Protein AF-A0A257SXD0-F1 (afdb_monomer_lite)

Sequence (62 aa):
ETVGVAKTHAYDNRPLAPITPMLIPPGYFYVQGTSPDSFDSRYAASGLVRTDQVIGRALPLF

Foldseek 3Di:
DDPDDADQAAPVRDGFAFADDDDADPQWDFDDDPDNRDPGCRGNVRNTDGNVPDPDDDDDDD

pLDDT: mean 94.15, std 7.79, range [52.28, 98.5]

Secondary structure (DSSP, 8-state):
----PPPSB-TT--B-PBPPP-PPPTTEE----SSTT--STTBTTT-PEEGGG----PPPP-

Organism: NCBI:txid160808

InterPro domains:
  IPR019533 Peptidase S26 [PF10502] (12-59)
  IPR036286 LexA/Signal peptidase-like superfamily [SSF51306] (10-62)

Radius of gyration: 13.1 Å; chains: 1; bounding box: 30×29×36 Å

Structure (mmCIF, N/CA/C/O backbone):
data_AF-A0A257SXD0-F1
#
_entry.id   AF-A0A257SXD0-F1
#
loop_
_atom_site.group_PDB
_atom_site.id
_atom_site.type_symbol
_atom_site.label_atom_id
_atom_site.label_alt_id
_atom_site.label_comp_id
_atom_site.label_asym_id
_atom_site.label_entity_id
_atom_site.label_seq_id
_atom_site.pdbx_PDB_ins_code
_atom_site.Cartn_x
_atom_site.Cartn_y
_atom_site.Cartn_z
_atom_site.occupancy
_atom_site.B_iso_or_equiv
_atom_site.auth_seq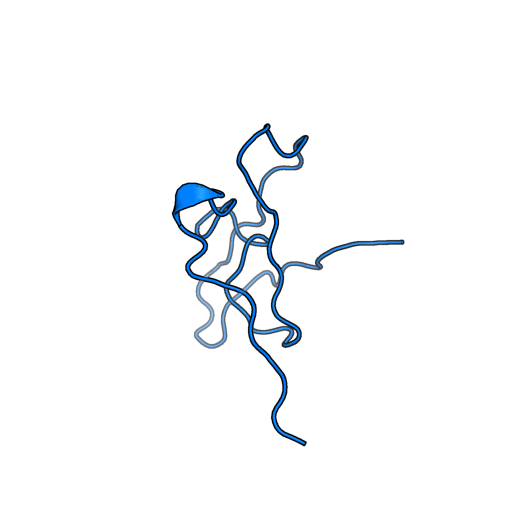_id
_atom_site.auth_comp_id
_atom_site.auth_asym_id
_atom_site.auth_atom_id
_atom_site.pdbx_PDB_model_num
ATOM 1 N N . GLU A 1 1 ? 7.425 14.377 0.387 1.00 52.28 1 GLU A N 1
ATOM 2 C CA . GLU A 1 1 ? 7.668 13.084 1.055 1.00 52.28 1 GLU A CA 1
ATOM 3 C C . GLU A 1 1 ? 7.335 11.968 0.072 1.00 52.28 1 GLU A C 1
ATOM 5 O O . GLU A 1 1 ? 6.378 12.127 -0.679 1.00 52.28 1 GLU A O 1
ATOM 10 N N . THR A 1 2 ? 8.147 10.912 -0.008 1.00 66.62 2 THR A N 1
ATOM 11 C CA . THR A 1 2 ? 7.902 9.783 -0.922 1.00 66.62 2 THR A CA 1
ATOM 12 C C . THR A 1 2 ? 6.921 8.817 -0.268 1.00 66.62 2 THR A C 1
ATOM 14 O O . THR A 1 2 ? 7.201 8.309 0.813 1.00 66.62 2 THR A O 1
ATOM 17 N N . VAL A 1 3 ? 5.788 8.547 -0.915 1.00 71.75 3 VAL A N 1
ATOM 18 C CA . VAL A 1 3 ? 4.789 7.580 -0.433 1.00 71.75 3 VAL A CA 1
ATOM 19 C C . VAL A 1 3 ? 5.014 6.238 -1.132 1.00 71.75 3 VAL A C 1
ATOM 21 O O . VAL A 1 3 ? 5.193 6.210 -2.346 1.00 71.75 3 VAL A O 1
ATOM 24 N N . GLY A 1 4 ? 5.009 5.142 -0.365 1.00 77.00 4 GLY A N 1
ATOM 25 C CA . GLY A 1 4 ? 4.941 3.770 -0.877 1.00 77.00 4 GLY A CA 1
ATOM 26 C C . GLY A 1 4 ? 6.077 3.333 -1.804 1.00 77.00 4 GLY A C 1
ATOM 27 O O . GLY A 1 4 ? 5.897 3.233 -3.014 1.00 77.00 4 GLY A O 1
ATOM 28 N N . VAL A 1 5 ? 7.237 2.966 -1.245 1.00 90.75 5 VAL A N 1
ATOM 29 C CA . VAL A 1 5 ? 8.310 2.317 -2.022 1.00 90.75 5 VAL A CA 1
ATOM 30 C C . VAL A 1 5 ? 7.931 0.860 -2.307 1.00 90.75 5 VAL A C 1
ATOM 32 O O . VAL A 1 5 ? 7.776 0.050 -1.386 1.00 90.75 5 VAL A O 1
ATOM 35 N N . ALA A 1 6 ? 7.768 0.529 -3.589 1.00 94.94 6 ALA A N 1
ATOM 36 C CA . ALA A 1 6 ? 7.518 -0.831 -4.056 1.00 94.94 6 ALA A CA 1
ATOM 37 C C . ALA A 1 6 ? 8.825 -1.635 -4.110 1.00 94.94 6 ALA A C 1
ATOM 39 O O . ALA A 1 6 ? 9.832 -1.168 -4.647 1.00 94.94 6 ALA A O 1
ATOM 40 N N . LYS A 1 7 ? 8.808 -2.865 -3.587 1.00 95.69 7 LYS A N 1
ATOM 41 C CA . LYS A 1 7 ? 9.913 -3.806 -3.794 1.00 95.69 7 LYS A CA 1
ATOM 42 C C . LYS A 1 7 ? 9.903 -4.298 -5.240 1.00 95.69 7 LYS A C 1
ATOM 44 O O . LYS A 1 7 ? 8.848 -4.435 -5.844 1.00 95.69 7 LYS A O 1
ATOM 49 N N . THR A 1 8 ? 11.068 -4.641 -5.778 1.00 97.38 8 THR A N 1
ATOM 50 C CA . THR A 1 8 ? 11.159 -5.210 -7.133 1.00 97.38 8 THR A CA 1
ATOM 51 C C . THR A 1 8 ? 10.802 -6.697 -7.174 1.00 97.38 8 THR A C 1
ATOM 53 O O . THR A 1 8 ? 10.389 -7.194 -8.219 1.00 97.38 8 THR A O 1
ATOM 56 N N . HIS A 1 9 ? 10.939 -7.404 -6.044 1.00 97.62 9 HIS A N 1
ATOM 57 C CA . HIS A 1 9 ? 10.706 -8.845 -5.937 1.00 97.62 9 HIS A CA 1
ATOM 58 C C .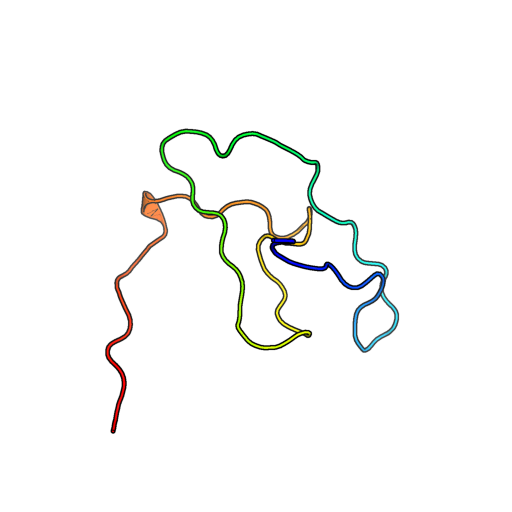 HIS A 1 9 ? 10.029 -9.226 -4.614 1.00 97.62 9 HIS A C 1
ATOM 60 O O . HIS A 1 9 ? 10.252 -8.603 -3.566 1.00 97.62 9 HIS A O 1
ATOM 66 N N . ALA A 1 10 ? 9.216 -10.278 -4.674 1.00 95.31 10 ALA A N 1
ATOM 67 C CA . ALA A 1 10 ? 8.669 -10.971 -3.515 1.00 95.31 10 ALA A CA 1
ATOM 68 C C . ALA A 1 10 ? 9.743 -11.827 -2.816 1.00 95.31 10 ALA A C 1
ATOM 70 O O . ALA A 1 10 ? 10.851 -11.995 -3.321 1.00 95.31 10 ALA A O 1
ATOM 71 N N . TYR A 1 11 ? 9.404 -12.386 -1.652 1.00 93.19 11 TYR A N 1
ATOM 72 C CA . TYR A 1 11 ? 10.305 -13.259 -0.886 1.00 93.19 11 TYR A CA 1
ATOM 73 C C . TYR A 1 11 ? 10.797 -14.479 -1.689 1.00 93.19 11 TYR A C 1
ATOM 75 O O . TYR A 1 11 ? 11.945 -14.889 -1.568 1.00 93.19 11 TYR A O 1
ATOM 83 N N . ASP A 1 12 ? 9.949 -15.022 -2.557 1.00 95.69 12 ASP A N 1
ATOM 84 C CA . ASP A 1 12 ? 10.242 -16.158 -3.441 1.00 95.69 12 ASP A CA 1
ATOM 85 C C . ASP A 1 12 ? 10.830 -15.745 -4.803 1.00 95.69 12 ASP A C 1
ATOM 87 O O . ASP A 1 12 ? 10.760 -16.501 -5.771 1.00 95.69 12 ASP A O 1
ATOM 91 N N . ASN A 1 13 ? 11.409 -14.543 -4.891 1.00 96.50 13 ASN A N 1
ATOM 92 C CA . ASN A 1 13 ? 12.000 -13.961 -6.099 1.00 96.50 13 ASN A CA 1
ATOM 93 C C . ASN A 1 13 ? 11.036 -13.769 -7.281 1.00 96.50 13 ASN A C 1
ATOM 95 O O . ASN A 1 13 ? 11.488 -13.447 -8.382 1.00 96.50 13 ASN A O 1
ATOM 99 N N . ARG A 1 14 ? 9.713 -13.892 -7.100 1.00 97.19 14 ARG A N 1
ATOM 100 C CA . ARG A 1 14 ? 8.781 -13.476 -8.156 1.00 97.19 14 ARG A CA 1
ATOM 101 C C . ARG A 1 14 ? 8.869 -11.958 -8.371 1.00 97.19 14 ARG A C 1
ATOM 103 O O . ARG A 1 14 ? 8.860 -11.218 -7.382 1.00 97.19 14 ARG A O 1
ATOM 110 N N . PRO A 1 15 ? 8.939 -11.478 -9.627 1.00 97.88 15 PRO A N 1
ATOM 111 C CA . PRO A 1 15 ? 8.987 -10.050 -9.912 1.00 97.88 15 PRO A CA 1
ATOM 112 C C . PRO A 1 15 ? 7.671 -9.373 -9.520 1.00 97.88 15 PRO A C 1
ATOM 114 O O . PRO A 1 15 ? 6.589 -9.937 -9.694 1.00 97.88 15 PRO A O 1
ATOM 117 N N . LEU A 1 16 ? 7.767 -8.145 -9.016 1.00 97.94 16 LEU A N 1
ATOM 118 C CA . LEU A 1 16 ? 6.627 -7.322 -8.631 1.00 97.94 16 LEU A CA 1
ATOM 119 C C . LEU A 1 16 ? 6.626 -6.031 -9.449 1.00 97.94 16 LEU A C 1
ATOM 121 O O . LEU A 1 16 ? 7.517 -5.194 -9.322 1.00 97.94 16 LEU A O 1
ATOM 125 N N . ALA A 1 17 ? 5.609 -5.866 -10.293 1.00 98.12 17 ALA A N 1
ATOM 126 C CA . ALA A 1 17 ? 5.428 -4.639 -11.055 1.00 98.12 17 ALA A CA 1
ATOM 127 C C . ALA A 1 17 ? 4.838 -3.540 -10.150 1.00 98.12 17 ALA A C 1
ATOM 129 O O . ALA A 1 17 ? 3.786 -3.771 -9.538 1.00 98.12 17 ALA A O 1
ATOM 130 N N . PRO A 1 18 ? 5.462 -2.351 -10.059 1.00 97.12 18 PRO A N 1
ATOM 131 C CA . PRO A 1 18 ? 4.865 -1.224 -9.355 1.00 97.12 18 PRO A CA 1
ATOM 132 C C . PRO A 1 18 ? 3.599 -0.756 -10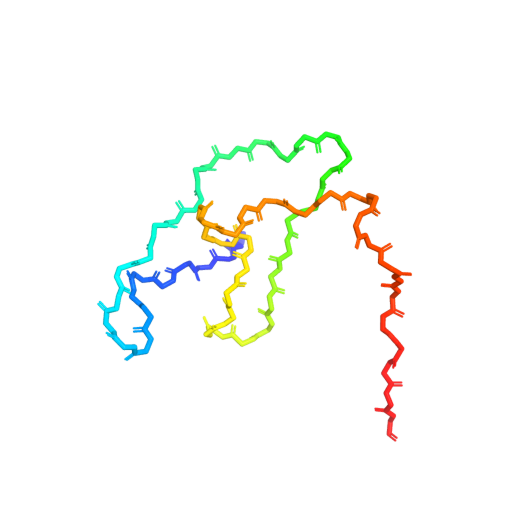.077 1.00 97.12 18 PRO A C 1
ATOM 134 O O . PRO A 1 18 ? 3.477 -0.891 -11.297 1.00 97.12 18 PRO A O 1
ATOM 137 N N . ILE A 1 19 ? 2.652 -0.194 -9.329 1.00 96.88 19 ILE A N 1
ATOM 138 C CA . ILE A 1 19 ? 1.485 0.461 -9.919 1.00 96.88 19 ILE A CA 1
ATOM 139 C C . ILE A 1 19 ? 1.926 1.669 -10.760 1.00 96.88 19 ILE A C 1
ATOM 141 O O . ILE A 1 19 ? 2.858 2.392 -10.402 1.00 96.88 19 ILE A O 1
ATOM 145 N N . THR A 1 20 ? 1.254 1.903 -11.887 1.00 95.50 20 THR A N 1
ATOM 146 C CA . THR A 1 20 ? 1.492 3.098 -12.703 1.00 95.50 20 THR A CA 1
ATOM 147 C C . THR A 1 20 ? 1.125 4.361 -11.914 1.00 95.50 20 THR A C 1
ATOM 149 O O . THR A 1 20 ? 0.055 4.392 -11.301 1.00 95.50 20 THR A O 1
ATOM 152 N N . PRO A 1 21 ? 1.952 5.423 -11.943 1.00 93.75 21 PRO A N 1
ATOM 153 C CA . PRO A 1 21 ? 1.588 6.706 -11.352 1.00 93.75 21 PRO A CA 1
ATOM 154 C C . PRO A 1 21 ? 0.270 7.232 -11.928 1.00 93.75 21 PRO A C 1
ATOM 156 O O . PRO A 1 21 ? 0.112 7.332 -13.144 1.00 93.75 21 PRO A O 1
ATOM 159 N N . MET A 1 22 ? -0.676 7.568 -11.053 1.00 93.50 22 MET A N 1
ATOM 160 C CA . MET A 1 22 ? -1.991 8.072 -11.444 1.00 93.50 22 MET A CA 1
ATOM 161 C C . MET A 1 22 ? -2.600 8.950 -10.352 1.00 93.50 22 MET A C 1
ATOM 163 O O . MET A 1 22 ? -2.227 8.859 -9.182 1.00 93.50 22 MET A O 1
ATOM 167 N N . LEU A 1 23 ? -3.584 9.764 -10.735 1.00 96.25 23 LEU A N 1
ATOM 168 C CA . LEU A 1 23 ? -4.532 10.318 -9.774 1.00 96.25 23 LEU A CA 1
ATOM 169 C C . LEU A 1 23 ? -5.464 9.196 -9.316 1.00 96.25 23 LEU A C 1
ATOM 171 O O . LEU A 1 23 ? -5.995 8.463 -10.149 1.00 96.25 23 LEU A O 1
ATOM 175 N N . ILE A 1 24 ? -5.667 9.069 -8.005 1.00 96.56 24 ILE A N 1
ATOM 176 C CA . ILE A 1 24 ? -6.619 8.106 -7.442 1.00 96.56 24 ILE A CA 1
ATOM 177 C C . ILE A 1 24 ? -8.029 8.534 -7.883 1.00 96.56 24 ILE A C 1
ATOM 179 O O . ILE A 1 24 ? -8.444 9.646 -7.541 1.00 96.56 24 ILE A O 1
ATOM 183 N N . PRO A 1 25 ? -8.770 7.705 -8.642 1.00 97.56 25 PRO A N 1
ATOM 184 C CA . PRO A 1 25 ? -10.116 8.060 -9.069 1.00 97.56 25 PRO A CA 1
ATOM 185 C C . PRO A 1 25 ? -11.082 8.152 -7.876 1.00 97.56 25 PRO A C 1
ATOM 187 O O . PRO A 1 25 ? -10.867 7.497 -6.851 1.00 97.56 25 PRO A O 1
ATOM 190 N N . PRO A 1 26 ? -12.190 8.903 -7.998 1.00 98.31 26 PRO A N 1
ATOM 191 C CA . PRO A 1 26 ? -13.254 8.878 -7.000 1.00 98.31 26 PRO A CA 1
ATOM 192 C C . PRO A 1 26 ? -13.749 7.449 -6.741 1.00 98.31 26 PRO A C 1
ATOM 194 O O . PRO A 1 26 ? -13.901 6.665 -7.676 1.00 98.31 26 PRO A O 1
ATOM 197 N N . GLY A 1 27 ? -14.020 7.113 -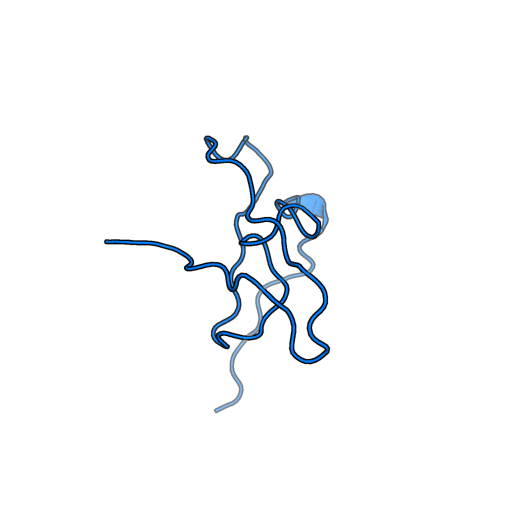5.478 1.00 98.25 27 GLY A N 1
ATOM 198 C CA . GLY A 1 27 ? -14.479 5.770 -5.098 1.00 98.25 27 GLY A CA 1
ATOM 199 C C . GLY A 1 27 ? -13.364 4.733 -4.932 1.00 98.25 27 GLY A C 1
ATOM 200 O O . GLY A 1 27 ? -13.657 3.547 -4.784 1.00 98.25 27 GLY A O 1
ATOM 201 N N . TYR A 1 28 ? -12.098 5.158 -4.928 1.00 98.50 28 TYR A N 1
ATOM 202 C CA . TYR A 1 28 ? -10.949 4.286 -4.711 1.00 98.50 28 TYR A CA 1
ATOM 203 C C . TYR A 1 28 ? -10.048 4.784 -3.581 1.00 98.50 28 TYR A C 1
ATOM 205 O O . TYR A 1 28 ? -9.931 5.981 -3.322 1.00 98.50 28 TYR A O 1
ATOM 213 N N . PHE A 1 29 ? -9.361 3.842 -2.945 1.00 97.38 29 PHE A N 1
ATOM 214 C CA . PHE A 1 29 ? -8.297 4.077 -1.986 1.00 97.38 29 PHE A CA 1
ATOM 215 C C . PHE A 1 29 ? -6.986 3.491 -2.497 1.00 97.38 29 PHE A C 1
ATOM 217 O O . PHE A 1 29 ? -6.939 2.371 -3.010 1.00 97.38 29 PHE A O 1
ATOM 224 N N . TYR A 1 30 ? -5.906 4.237 -2.283 1.00 96.50 30 TYR A N 1
ATOM 225 C CA . TYR A 1 30 ? -4.569 3.666 -2.234 1.00 96.50 30 TYR A CA 1
ATOM 226 C C . TYR A 1 30 ? -4.322 3.178 -0.809 1.00 96.50 30 TYR A C 1
ATOM 228 O O . TYR A 1 30 ? -4.383 3.973 0.131 1.00 96.50 30 TYR A O 1
ATOM 236 N N . VAL A 1 31 ? -4.068 1.882 -0.639 1.00 95.75 31 VAL A N 1
ATOM 237 C CA . VAL A 1 31 ? -3.806 1.286 0.674 1.00 95.75 31 VAL A CA 1
ATOM 238 C C . VAL A 1 31 ? -2.388 0.743 0.727 1.00 95.75 31 VAL A C 1
ATOM 240 O O . VAL A 1 31 ? -1.911 0.115 -0.216 1.00 95.75 31 VAL A O 1
ATOM 243 N N . GLN A 1 32 ? -1.714 0.980 1.846 1.00 95.62 32 GLN A N 1
ATOM 244 C CA . GLN A 1 32 ? -0.367 0.492 2.095 1.00 95.62 32 GLN A CA 1
ATOM 245 C C . GLN A 1 32 ? -0.313 -0.124 3.491 1.00 95.62 32 GLN A C 1
ATOM 247 O O . GLN A 1 32 ? -0.712 0.506 4.471 1.00 95.62 32 GLN A O 1
ATOM 252 N N . GLY A 1 33 ? 0.190 -1.353 3.580 1.00 94.50 33 GLY A N 1
ATOM 253 C CA . GLY A 1 33 ? 0.494 -1.983 4.858 1.00 94.50 33 GLY A CA 1
ATOM 254 C C . GLY A 1 33 ? 1.770 -1.406 5.474 1.00 94.50 33 GLY A C 1
ATOM 255 O O . GLY A 1 33 ? 2.662 -0.922 4.779 1.00 94.50 33 GLY A O 1
ATOM 256 N N . THR A 1 34 ? 1.889 -1.476 6.798 1.00 92.19 34 THR A N 1
ATOM 257 C CA . THR A 1 34 ? 3.065 -0.960 7.520 1.00 92.19 34 THR A CA 1
ATOM 258 C C . THR A 1 34 ? 4.319 -1.810 7.306 1.00 92.19 34 THR A C 1
ATOM 260 O O . THR A 1 34 ? 5.431 -1.298 7.417 1.00 92.19 34 THR A O 1
ATOM 263 N N . SER A 1 35 ? 4.164 -3.095 6.970 1.00 93.06 35 SER A N 1
ATOM 264 C CA . SER A 1 35 ? 5.294 -3.963 6.637 1.00 93.06 35 SER A CA 1
ATOM 265 C C . SER A 1 35 ? 5.826 -3.668 5.225 1.00 93.06 35 SER A C 1
ATOM 267 O O . SER A 1 35 ? 5.027 -3.591 4.277 1.00 93.06 35 SER A O 1
ATOM 269 N N . PRO A 1 36 ? 7.158 -3.604 5.032 1.00 90.69 36 PRO A N 1
ATOM 270 C CA . PRO A 1 36 ? 7.771 -3.523 3.707 1.00 90.69 36 PRO A CA 1
ATOM 271 C C . PRO A 1 36 ? 7.323 -4.639 2.753 1.00 90.69 36 PRO A C 1
ATOM 273 O O . PRO A 1 36 ? 7.231 -4.395 1.550 1.00 90.69 36 PRO A O 1
ATOM 276 N N . ASP A 1 37 ? 6.988 -5.817 3.291 1.00 93.75 37 ASP A N 1
ATOM 277 C CA . ASP A 1 37 ? 6.593 -7.016 2.541 1.00 93.75 37 ASP A CA 1
ATOM 278 C C . ASP A 1 37 ? 5.095 -7.094 2.212 1.00 93.75 37 ASP A C 1
ATOM 280 O O . ASP A 1 37 ? 4.659 -8.041 1.560 1.00 93.75 37 ASP A O 1
ATOM 284 N N . SER A 1 38 ? 4.293 -6.117 2.644 1.00 95.38 38 SER A N 1
ATOM 285 C CA . SER A 1 38 ? 2.848 -6.110 2.379 1.00 95.38 38 SER A CA 1
ATOM 286 C C . SER A 1 38 ? 2.565 -6.081 0.874 1.00 95.38 38 SER A C 1
ATOM 288 O O . SER A 1 38 ? 3.094 -5.224 0.173 1.00 95.38 38 SER A O 1
ATOM 290 N N . PHE A 1 39 ? 1.712 -6.981 0.375 1.00 96.38 39 PHE A N 1
ATOM 291 C CA . PHE A 1 39 ? 1.239 -6.969 -1.012 1.00 96.38 39 PHE A CA 1
ATOM 292 C C . PHE A 1 39 ? -0.019 -6.098 -1.130 1.00 96.38 39 PHE A C 1
ATOM 294 O O . PHE A 1 39 ? -1.132 -6.543 -0.865 1.00 96.38 39 PHE A O 1
ATOM 301 N N . ASP A 1 40 ? 0.179 -4.829 -1.475 1.00 97.31 40 ASP A N 1
ATOM 302 C CA . ASP A 1 40 ? -0.825 -3.764 -1.391 1.00 97.31 40 ASP A CA 1
ATOM 303 C C . ASP A 1 40 ? -0.793 -2.847 -2.633 1.00 97.31 40 ASP A C 1
ATOM 305 O O . ASP A 1 40 ? -0.187 -3.207 -3.647 1.00 97.31 40 ASP A O 1
ATOM 309 N N . SER A 1 41 ? -1.437 -1.672 -2.582 1.00 97.50 41 SER A N 1
ATOM 310 C CA . SER A 1 41 ? -1.609 -0.780 -3.741 1.00 97.50 41 SER A CA 1
ATOM 311 C C . SER A 1 41 ? -0.308 -0.264 -4.353 1.00 97.50 41 SER A C 1
ATOM 313 O O . SER A 1 41 ? -0.341 0.311 -5.440 1.00 97.50 41 SER A O 1
ATOM 315 N N . ARG A 1 42 ? 0.850 -0.497 -3.720 1.00 97.25 42 ARG A N 1
ATOM 316 C CA . ARG A 1 42 ? 2.159 -0.295 -4.355 1.00 97.25 42 ARG A CA 1
ATOM 317 C C . ARG A 1 42 ? 2.327 -1.108 -5.638 1.00 97.25 42 ARG A C 1
ATOM 319 O O . ARG A 1 42 ? 3.069 -0.676 -6.519 1.00 97.25 42 ARG A O 1
ATOM 326 N N . TYR A 1 43 ? 1.664 -2.257 -5.759 1.00 97.69 43 TYR A N 1
ATOM 327 C CA . TYR A 1 43 ? 1.845 -3.188 -6.872 1.00 97.69 43 TYR A CA 1
ATOM 328 C C . TYR A 1 43 ? 0.664 -3.173 -7.841 1.00 97.69 43 TYR A C 1
ATOM 330 O O . TYR A 1 43 ? -0.495 -3.218 -7.428 1.00 97.69 43 TYR A O 1
ATOM 338 N N . ALA A 1 4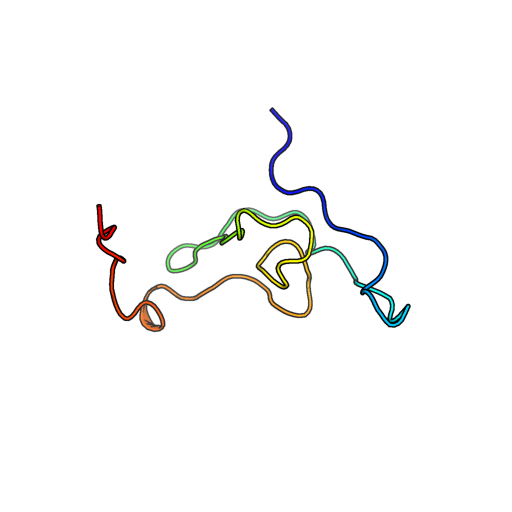4 ? 0.959 -3.208 -9.143 1.00 97.25 44 ALA A N 1
ATOM 339 C CA . ALA A 1 44 ? -0.049 -3.203 -10.206 1.00 97.25 44 ALA A CA 1
ATOM 340 C C . ALA A 1 44 ? -1.037 -4.378 -10.098 1.00 97.25 44 ALA A C 1
ATOM 342 O O . ALA A 1 44 ? -2.217 -4.223 -10.390 1.00 97.25 44 ALA A O 1
ATOM 343 N N . ALA A 1 45 ? -0.559 -5.540 -9.643 1.00 97.19 45 ALA A N 1
ATOM 344 C CA . ALA A 1 45 ? -1.377 -6.739 -9.475 1.00 97.19 45 ALA A CA 1
ATOM 345 C C . ALA A 1 45 ? -2.372 -6.658 -8.298 1.00 97.19 45 ALA A C 1
ATOM 347 O O . ALA A 1 45 ? -3.338 -7.414 -8.283 1.00 97.19 45 ALA A O 1
ATOM 348 N N . SER A 1 46 ? -2.146 -5.764 -7.328 1.00 96.69 46 SER A N 1
ATOM 349 C CA . SER A 1 46 ? -3.087 -5.496 -6.229 1.00 96.69 46 SER A CA 1
ATOM 350 C C . SER A 1 46 ? -4.013 -4.329 -6.582 1.00 96.69 46 SER A C 1
ATOM 352 O O . SER A 1 46 ? -5.233 -4.435 -6.473 1.00 96.69 46 SER A O 1
ATOM 354 N N . GLY A 1 47 ? -3.436 -3.240 -7.100 1.00 97.12 47 GLY A N 1
ATOM 355 C CA . GLY A 1 47 ? -4.183 -2.076 -7.561 1.00 97.12 47 GLY A CA 1
ATOM 356 C C . GLY A 1 47 ? -4.813 -1.259 -6.430 1.00 97.12 47 GLY A C 1
ATOM 357 O O . GLY A 1 47 ? -4.428 -1.342 -5.263 1.00 97.12 47 GLY A O 1
ATOM 358 N N . LEU A 1 48 ? -5.771 -0.411 -6.797 1.00 97.75 48 LEU A N 1
ATOM 359 C CA . LEU A 1 48 ? -6.526 0.409 -5.852 1.00 97.75 48 LEU A CA 1
ATOM 360 C C . LEU A 1 48 ? -7.723 -0.371 -5.294 1.00 97.75 48 LEU A C 1
ATOM 362 O O . LEU A 1 48 ? -8.362 -1.142 -6.010 1.00 97.75 48 LEU A O 1
ATOM 366 N N . VAL A 1 49 ? -8.070 -0.117 -4.035 1.00 98.06 49 VAL A N 1
ATOM 367 C CA . VAL A 1 49 ? -9.227 -0.736 -3.370 1.00 98.06 49 VAL A CA 1
ATOM 368 C C . VAL A 1 49 ? -10.464 0.116 -3.611 1.00 98.06 49 VAL A C 1
ATOM 370 O O . VAL A 1 49 ? -10.419 1.325 -3.400 1.00 98.06 49 VAL A O 1
ATOM 373 N N . ARG A 1 50 ? -11.585 -0.483 -4.019 1.00 98.19 50 ARG A N 1
ATOM 374 C CA . ARG A 1 50 ? -12.845 0.260 -4.143 1.00 98.19 50 ARG A CA 1
ATOM 375 C C . ARG A 1 50 ? -13.446 0.549 -2.773 1.00 98.19 50 ARG A C 1
ATOM 377 O O . ARG A 1 50 ? -13.385 -0.284 -1.871 1.00 98.19 50 ARG A O 1
ATOM 384 N N . THR A 1 51 ? -14.094 1.700 -2.627 1.00 97.62 51 THR A N 1
ATOM 385 C CA . THR A 1 51 ? -14.758 2.085 -1.372 1.00 97.62 51 THR A CA 1
ATOM 386 C C . THR A 1 51 ? -15.841 1.091 -0.949 1.00 97.62 51 THR A C 1
ATOM 388 O O . THR A 1 51 ? -16.045 0.900 0.243 1.00 97.62 51 THR A O 1
ATOM 391 N N . ASP A 1 52 ? -16.502 0.426 -1.903 1.00 97.88 52 ASP A N 1
ATOM 392 C CA . ASP A 1 52 ? -17.533 -0.592 -1.645 1.00 97.88 52 ASP A CA 1
ATOM 393 C C . ASP A 1 52 ? -16.977 -1.929 -1.115 1.00 97.88 52 ASP A C 1
ATOM 395 O O . ASP A 1 52 ? -17.734 -2.751 -0.605 1.00 97.88 52 ASP A O 1
ATOM 399 N N . GLN A 1 53 ? -15.660 -2.142 -1.193 1.00 97.38 53 GLN A N 1
ATOM 400 C CA . GLN A 1 53 ? -14.979 -3.319 -0.645 1.00 97.38 53 GLN A CA 1
ATOM 401 C C . GLN A 1 53 ? -14.499 -3.104 0.797 1.00 97.38 53 GLN A C 1
ATOM 403 O O . GLN A 1 53 ? -13.996 -4.035 1.427 1.00 97.38 53 GLN A O 1
ATOM 408 N N . VAL A 1 54 ? -14.634 -1.889 1.337 1.00 96.94 54 VAL A N 1
ATOM 409 C CA . VAL A 1 54 ? -14.235 -1.581 2.712 1.00 96.94 54 VAL A CA 1
ATOM 410 C C . VAL A 1 54 ? -15.325 -2.040 3.676 1.00 96.94 54 VAL A C 1
ATOM 412 O O . VAL A 1 54 ? -16.407 -1.468 3.731 1.00 96.94 54 VAL A O 1
ATOM 415 N N . ILE A 1 55 ? -15.015 -3.061 4.476 1.00 97.56 55 ILE A N 1
ATOM 416 C CA . ILE A 1 55 ? -15.950 -3.632 5.459 1.00 97.56 55 ILE A CA 1
ATOM 417 C C . ILE A 1 55 ? -16.050 -2.749 6.718 1.00 97.56 55 ILE A C 1
ATOM 419 O O . ILE A 1 55 ? -17.104 -2.670 7.344 1.00 97.56 55 ILE A O 1
ATOM 423 N N . GLY A 1 56 ? -14.967 -2.067 7.102 1.00 95.81 56 GLY A N 1
ATOM 424 C CA . GLY A 1 56 ? -14.941 -1.196 8.277 1.00 95.81 56 GLY A CA 1
ATOM 425 C C . GLY A 1 56 ? -13.540 -0.702 8.634 1.00 95.81 56 GLY A C 1
ATOM 426 O O . GLY A 1 56 ? -12.575 -0.936 7.906 1.00 95.81 56 GLY A O 1
ATOM 427 N N . ARG A 1 57 ? -13.425 -0.017 9.778 1.00 95.25 57 ARG A N 1
ATOM 428 C CA . ARG A 1 57 ? -12.151 0.458 10.336 1.00 95.25 57 ARG A CA 1
ATOM 429 C C . ARG A 1 57 ? -11.749 -0.410 11.524 1.00 95.25 57 ARG A C 1
ATOM 431 O O . ARG A 1 57 ? -12.530 -0.552 12.461 1.00 95.25 57 ARG A O 1
ATOM 438 N N . ALA A 1 58 ? -10.525 -0.934 11.506 1.00 94.25 58 ALA A N 1
ATOM 439 C CA . ALA A 1 58 ? -9.972 -1.656 12.647 1.00 94.25 58 ALA A CA 1
ATOM 440 C C . ALA A 1 58 ? -9.827 -0.721 13.863 1.00 94.25 58 ALA A C 1
ATOM 442 O O . ALA A 1 58 ? -9.301 0.388 13.741 1.00 94.25 58 ALA A O 1
ATOM 443 N N . LEU A 1 59 ? -10.297 -1.176 15.02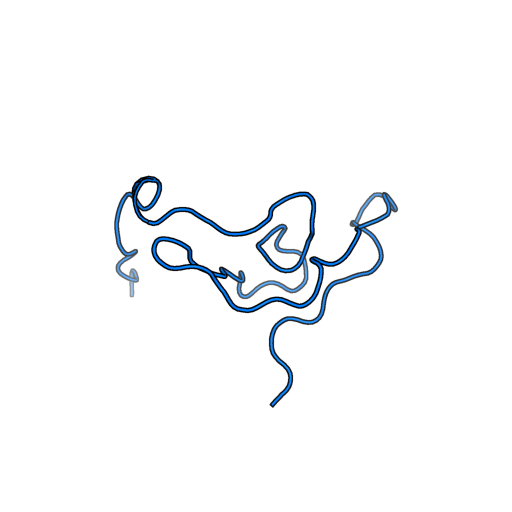6 1.00 96.56 59 LEU A N 1
ATOM 444 C CA . LEU A 1 59 ? -10.061 -0.530 16.316 1.00 96.56 59 LEU A CA 1
ATOM 445 C C . LEU A 1 59 ? -8.898 -1.262 17.006 1.00 96.56 59 LEU A C 1
ATOM 447 O O . LEU A 1 59 ? -8.986 -2.482 17.152 1.00 96.56 59 LEU A O 1
ATOM 451 N N . PRO A 1 60 ? -7.811 -0.568 17.388 1.00 93.69 60 PRO A N 1
ATOM 452 C CA . PRO A 1 60 ? -6.688 -1.199 18.072 1.00 93.69 60 PRO A CA 1
ATOM 453 C C . PRO A 1 60 ? -7.108 -1.870 19.382 1.00 93.69 60 PRO A C 1
ATOM 455 O O . PRO A 1 60 ? -7.940 -1.340 20.119 1.00 93.69 60 PRO A O 1
ATOM 458 N N . LEU A 1 61 ? -6.496 -3.017 19.670 1.00 93.94 61 LEU A N 1
ATOM 459 C CA . LEU A 1 61 ? -6.498 -3.619 21.000 1.00 93.94 61 LEU A CA 1
ATOM 460 C C . LEU A 1 61 ? -5.249 -3.106 21.726 1.00 93.94 61 LEU A C 1
ATOM 462 O O . LEU A 1 61 ? -4.171 -3.096 21.129 1.00 93.94 61 LEU A O 1
ATOM 466 N N . PHE A 1 62 ? -5.419 -2.629 22.957 1.00 89.19 62 PHE A N 1
ATOM 467 C CA . PHE A 1 62 ? -4.364 -2.015 23.767 1.00 89.19 62 PHE A CA 1
ATOM 468 C C . PHE A 1 62 ? -3.809 -3.001 24.790 1.00 89.19 62 PHE A C 1
ATOM 470 O O . PHE A 1 62 ? -4.618 -3.801 25.317 1.00 89.19 62 PHE A O 1
#